Protein AF-A0A833PRS1-F1 (afdb_monomer_lite)

Sequence (127 aa):
MLWRIARACDTLGITRINALAAGGRKAAPKPGGRRLFGYYAWPRLGFDAPIPDQQSDEAALFQYFQSDPVGLADGSLRSLHALYATRFGRDFWRVAGSHRWMTFDVTPHGKSVRTLQNYLIEKGIYE

Radius of gyration: 15.16 Å; chains: 1; bounding box: 37×37×42 Å

pLDDT: mean 90.62, std 6.81, range [67.44, 98.44]

Organism: Burkholderia lata (strain ATCC 17760 / DSM 23089 / LMG 22485 / NCIMB 9086 / R18194 / 383) (NCBI:txid482957)

Secondary structure (DSSP, 8-state):
-HHHHHHHHHHTT--EEEEEEEEETTPPPPTTSPPPBHHHHHHHTT-B-BSS-TTSTTHHHHTT-SSSSTTTTTT---BHHHHHTSHHHHHHHHHH-EEEEEEEE--TT-HHHHHHHHHHHHTTS--

Structure (mmCIF, N/CA/C/O backbone):
data_AF-A0A833PRS1-F1
#
_entry.id   AF-A0A833PRS1-F1
#
loop_
_atom_site.group_PDB
_atom_site.id
_atom_site.type_symbol
_atom_site.label_atom_id
_atom_site.label_alt_id
_atom_site.label_comp_id
_atom_site.label_asym_id
_atom_site.label_entity_id
_atom_site.label_seq_id
_atom_site.pdbx_PDB_ins_code
_atom_site.Cartn_x
_atom_site.Cartn_y
_atom_site.Cartn_z
_atom_site.occupancy
_atom_site.B_iso_or_equiv
_atom_site.auth_seq_id
_atom_site.auth_comp_id
_atom_site.auth_asym_id
_atom_site.auth_atom_id
_atom_site.pdbx_PDB_model_num
ATOM 1 N N . MET A 1 1 ? -6.712 -10.217 12.210 1.00 83.06 1 MET A N 1
ATOM 2 C CA . MET A 1 1 ? -5.792 -9.732 13.270 1.00 83.06 1 MET A CA 1
ATOM 3 C C . MET A 1 1 ? -5.509 -8.233 13.149 1.00 83.06 1 MET A C 1
ATOM 5 O O . MET A 1 1 ? -5.835 -7.527 14.091 1.00 83.06 1 MET A O 1
ATOM 9 N N . LEU A 1 2 ? -5.004 -7.724 12.012 1.00 93.62 2 LEU A N 1
ATOM 10 C CA . LEU A 1 2 ? -4.664 -6.295 11.837 1.00 93.62 2 LEU A CA 1
ATOM 11 C C . LEU A 1 2 ? -5.811 -5.315 12.154 1.00 93.62 2 LEU A C 1
ATOM 13 O O . LEU A 1 2 ? -5.576 -4.324 12.826 1.00 93.62 2 LEU A O 1
ATOM 17 N N . TRP A 1 3 ? -7.055 -5.623 11.770 1.00 94.44 3 TRP A N 1
ATOM 18 C CA . TRP A 1 3 ? -8.224 -4.791 12.105 1.00 94.44 3 TRP A CA 1
ATOM 19 C C . TRP A 1 3 ? -8.389 -4.543 13.610 1.00 94.44 3 TRP A C 1
ATOM 21 O O . TRP A 1 3 ? -8.635 -3.423 14.045 1.00 94.44 3 TRP A O 1
ATOM 31 N N . ARG A 1 4 ? -8.200 -5.590 14.423 1.00 94.81 4 ARG A N 1
ATOM 32 C CA . ARG A 1 4 ? -8.278 -5.485 15.887 1.00 94.81 4 ARG A CA 1
ATOM 33 C C . ARG A 1 4 ? -7.144 -4.622 16.438 1.00 94.81 4 ARG A C 1
ATOM 35 O O . ARG A 1 4 ? -7.380 -3.859 17.364 1.00 94.81 4 ARG A O 1
ATOM 42 N N . ILE A 1 5 ? -5.949 -4.726 15.850 1.00 96.25 5 ILE A N 1
ATOM 43 C CA . ILE A 1 5 ? -4.793 -3.897 16.216 1.00 96.25 5 ILE A CA 1
ATOM 44 C C . ILE A 1 5 ? -5.073 -2.431 15.879 1.00 96.25 5 ILE A C 1
ATOM 46 O O . ILE A 1 5 ? -4.916 -1.592 16.752 1.00 96.25 5 ILE A O 1
ATOM 50 N N . ALA A 1 6 ? -5.559 -2.127 14.672 1.00 95.75 6 ALA A N 1
ATOM 51 C CA . ALA A 1 6 ? -5.892 -0.759 14.271 1.00 95.75 6 ALA A CA 1
ATOM 52 C C . ALA A 1 6 ? -6.932 -0.124 15.212 1.00 95.75 6 ALA A C 1
ATOM 54 O O . ALA A 1 6 ? -6.721 0.982 15.693 1.00 95.75 6 ALA A O 1
ATOM 55 N N . ARG A 1 7 ? -8.000 -0.852 15.567 1.00 95.12 7 ARG A N 1
ATOM 56 C CA . ARG A 1 7 ? -9.002 -0.371 16.537 1.00 95.12 7 ARG A CA 1
ATOM 57 C C . ARG A 1 7 ? -8.434 -0.152 17.941 1.00 95.12 7 ARG A C 1
ATOM 59 O O . ARG A 1 7 ? -8.815 0.803 18.613 1.00 95.12 7 ARG A O 1
ATOM 66 N N . ALA A 1 8 ? -7.545 -1.035 18.397 1.00 97.06 8 ALA A N 1
ATOM 67 C CA . ALA A 1 8 ? -6.877 -0.866 19.683 1.00 97.06 8 ALA A CA 1
ATOM 68 C C . ALA A 1 8 ? -5.949 0.358 19.668 1.00 97.06 8 ALA A C 1
ATOM 70 O O . ALA A 1 8 ? -5.970 1.140 20.609 1.00 97.06 8 ALA A O 1
ATOM 71 N N . CYS A 1 9 ? -5.187 0.556 18.590 1.00 97.62 9 CYS A N 1
ATOM 72 C CA . CYS A 1 9 ? -4.349 1.736 18.404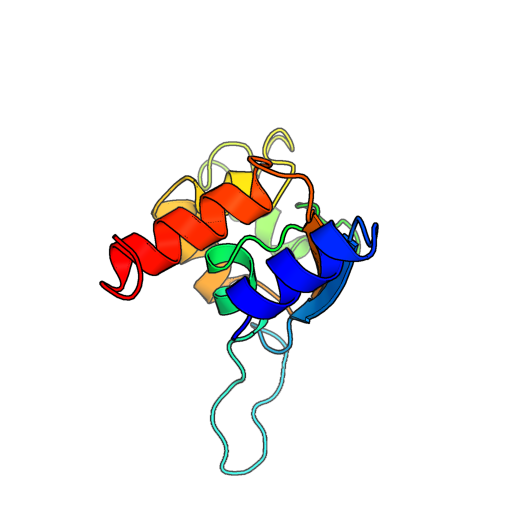 1.00 97.62 9 CYS A CA 1
ATOM 73 C C . CYS A 1 9 ? -5.175 3.029 18.440 1.00 97.62 9 CYS A C 1
ATOM 75 O O . CYS A 1 9 ? -4.808 3.932 19.180 1.00 97.62 9 CYS A O 1
ATOM 77 N N . ASP A 1 10 ? -6.306 3.081 17.732 1.00 96.06 10 ASP A N 1
ATOM 78 C CA . ASP A 1 10 ? -7.231 4.223 17.748 1.00 96.06 10 ASP A CA 1
ATOM 79 C C . ASP A 1 10 ? -7.734 4.528 19.170 1.00 96.06 10 ASP A C 1
ATOM 81 O O . ASP A 1 10 ? -7.591 5.643 19.665 1.00 96.06 10 ASP A O 1
ATOM 85 N N . THR A 1 11 ? -8.189 3.495 19.892 1.00 97.12 11 THR A N 1
ATOM 86 C CA . THR A 1 11 ? -8.642 3.613 21.295 1.00 97.12 11 THR A CA 1
ATOM 87 C C . THR A 1 11 ? -7.539 4.134 22.227 1.00 97.12 11 THR A C 1
ATOM 89 O O . THR A 1 11 ? -7.822 4.818 23.206 1.00 97.12 11 THR A O 1
ATOM 92 N N . LEU A 1 12 ? -6.279 3.804 21.935 1.00 97.69 12 LEU A N 1
ATOM 93 C CA . LEU A 1 12 ? -5.107 4.192 22.724 1.00 97.69 12 LEU A CA 1
ATOM 94 C C . LEU A 1 12 ? -4.442 5.493 22.234 1.00 97.69 12 LEU A C 1
ATOM 96 O O . LEU A 1 12 ? -3.407 5.875 22.775 1.00 97.69 12 LEU A O 1
ATOM 100 N N . GLY A 1 13 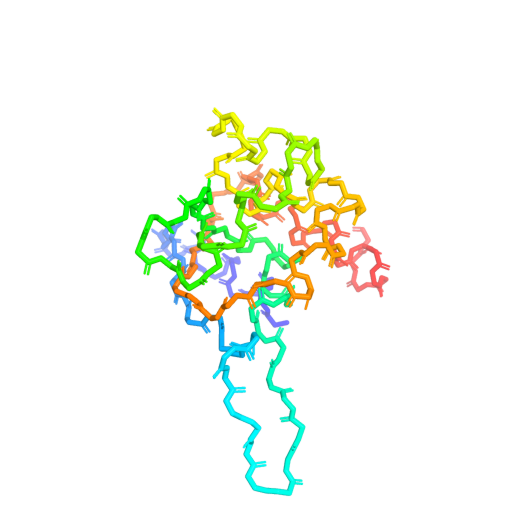? -4.981 6.159 21.206 1.00 97.00 13 GLY A N 1
ATOM 101 C CA . GLY A 1 13 ? -4.382 7.367 20.622 1.00 97.00 13 GLY A CA 1
ATOM 102 C C . GLY A 1 13 ? -3.076 7.126 19.849 1.00 97.00 13 GLY A C 1
ATOM 103 O O . GLY A 1 13 ? -2.316 8.061 19.598 1.00 97.00 13 GLY A O 1
ATOM 104 N N . ILE A 1 14 ? -2.787 5.881 19.459 1.00 97.88 14 ILE A N 1
ATOM 105 C CA . ILE A 1 14 ? -1.632 5.525 18.627 1.00 97.88 14 ILE A CA 1
ATOM 106 C C . ILE A 1 14 ? -2.004 5.758 17.163 1.00 97.88 14 ILE A C 1
ATOM 108 O O . ILE A 1 14 ? -2.777 5.007 16.572 1.00 97.88 14 ILE A O 1
ATOM 112 N N . THR A 1 15 ? -1.411 6.778 16.552 1.00 96.94 15 THR A N 1
ATOM 113 C CA . THR A 1 15 ? -1.796 7.247 15.211 1.00 96.94 15 THR A CA 1
ATOM 114 C C . THR A 1 15 ? -1.161 6.463 14.063 1.00 96.94 15 THR A C 1
ATOM 116 O O . THR A 1 15 ? -1.620 6.553 12.924 1.00 96.94 15 THR A O 1
ATOM 119 N N . ARG A 1 16 ? -0.098 5.689 14.323 1.00 97.75 16 ARG A N 1
ATOM 120 C CA . ARG A 1 16 ? 0.679 5.021 13.272 1.00 97.75 16 ARG A CA 1
ATOM 121 C C . ARG A 1 16 ? 1.268 3.692 13.724 1.00 97.75 16 ARG A C 1
ATOM 123 O O . ARG A 1 16 ? 1.831 3.589 14.809 1.00 97.75 16 ARG A O 1
ATOM 130 N N . ILE A 1 17 ? 1.226 2.707 12.832 1.00 98.00 17 ILE A N 1
ATOM 131 C CA . ILE A 1 17 ? 1.952 1.437 12.958 1.00 98.00 17 ILE A CA 1
ATOM 132 C C . ILE A 1 17 ? 3.081 1.429 11.924 1.00 98.00 17 ILE A C 1
ATOM 134 O O . ILE A 1 17 ? 2.837 1.713 10.754 1.00 98.00 17 ILE A O 1
ATOM 138 N N . ASN A 1 18 ? 4.298 1.072 12.334 1.00 97.38 18 ASN A N 1
ATOM 139 C CA . ASN A 1 18 ? 5.444 0.903 11.436 1.00 97.38 18 ASN A CA 1
ATOM 140 C C . ASN A 1 18 ? 5.798 -0.582 11.330 1.00 97.38 18 ASN A C 1
ATOM 142 O O . ASN A 1 18 ? 5.882 -1.270 12.347 1.00 97.38 18 ASN A O 1
ATOM 146 N N . ALA A 1 19 ? 6.019 -1.080 10.115 1.00 95.56 19 ALA A N 1
ATOM 147 C CA . ALA A 1 19 ? 6.374 -2.479 9.895 1.00 95.56 19 ALA A CA 1
ATOM 148 C C . ALA A 1 19 ? 7.346 -2.644 8.724 1.00 95.56 19 ALA A C 1
ATOM 150 O O . ALA A 1 19 ? 7.235 -1.963 7.704 1.00 95.56 19 ALA A O 1
ATOM 151 N N . LEU A 1 20 ? 8.271 -3.598 8.852 1.00 94.31 20 LEU A N 1
ATOM 152 C CA . LEU A 1 20 ? 9.107 -4.032 7.740 1.00 94.31 20 LEU A CA 1
ATOM 153 C C . LEU A 1 20 ? 8.318 -5.000 6.853 1.00 94.31 20 LEU A C 1
ATOM 155 O O . LEU A 1 20 ? 7.909 -6.087 7.272 1.00 94.31 20 LEU A O 1
ATOM 159 N N . ALA A 1 21 ? 8.152 -4.629 5.591 1.00 94.12 21 ALA A N 1
ATOM 160 C CA . ALA A 1 21 ? 7.507 -5.446 4.583 1.00 94.12 21 ALA A CA 1
ATOM 161 C C . ALA A 1 21 ? 8.511 -6.392 3.919 1.00 94.12 21 ALA A C 1
ATOM 163 O O . ALA A 1 21 ? 8.983 -6.139 2.820 1.00 94.12 21 ALA A O 1
ATOM 164 N N . ALA A 1 22 ? 8.870 -7.484 4.595 1.00 92.44 22 ALA A N 1
ATOM 165 C CA . ALA A 1 22 ? 9.929 -8.385 4.138 1.00 92.44 22 ALA A CA 1
ATOM 166 C C . ALA A 1 22 ? 9.626 -9.082 2.792 1.00 92.44 22 ALA A C 1
ATOM 168 O O . ALA A 1 22 ? 8.481 -9.437 2.496 1.00 92.44 22 ALA A O 1
ATOM 169 N N . GLY A 1 23 ? 10.676 -9.351 2.008 1.00 92.00 23 GLY A N 1
ATOM 170 C CA . GLY A 1 23 ? 10.600 -10.063 0.731 1.00 92.00 23 GLY A CA 1
ATOM 171 C C . GLY A 1 23 ? 11.049 -9.237 -0.472 1.00 92.00 23 GLY A C 1
ATOM 172 O O . GLY A 1 23 ? 11.884 -8.343 -0.354 1.00 92.00 23 GLY A O 1
ATOM 173 N N . GLY A 1 24 ? 10.502 -9.573 -1.637 1.00 89.62 24 GLY A N 1
ATOM 174 C CA . GLY A 1 24 ? 10.746 -8.847 -2.880 1.00 89.62 24 GLY A CA 1
ATOM 175 C C . GLY A 1 24 ? 11.882 -9.412 -3.723 1.00 89.62 24 GLY A C 1
ATOM 176 O O . GLY A 1 24 ? 12.479 -10.447 -3.412 1.00 89.62 24 GLY A O 1
ATOM 177 N N . ARG A 1 25 ? 12.163 -8.714 -4.823 1.00 85.81 25 ARG A N 1
ATOM 178 C CA . ARG A 1 25 ? 13.045 -9.171 -5.908 1.00 85.81 25 ARG A CA 1
ATOM 179 C C . ARG A 1 25 ? 14.443 -9.596 -5.440 1.00 85.81 25 ARG A C 1
ATOM 181 O O . ARG A 1 25 ? 14.921 -10.656 -5.842 1.00 85.81 25 ARG A O 1
ATOM 188 N N . LYS A 1 26 ? 15.083 -8.801 -4.573 1.00 82.50 26 LYS A N 1
ATOM 189 C CA . LYS A 1 26 ? 16.451 -9.053 -4.077 1.00 82.50 26 LYS A CA 1
ATOM 190 C C . LYS A 1 26 ? 16.523 -9.855 -2.771 1.00 82.50 26 LYS A C 1
ATOM 192 O O . LYS A 1 26 ? 17.614 -10.222 -2.351 1.00 82.50 26 LYS A O 1
ATOM 197 N N . ALA A 1 27 ? 15.394 -10.172 -2.132 1.00 84.62 27 ALA A N 1
ATOM 198 C CA . ALA A 1 27 ? 15.412 -10.989 -0.921 1.00 84.62 27 ALA A CA 1
ATOM 199 C C . ALA A 1 27 ? 15.626 -12.465 -1.279 1.00 84.62 27 ALA A C 1
ATOM 201 O O . ALA A 1 27 ? 14.787 -13.077 -1.952 1.00 84.62 27 ALA A O 1
ATOM 202 N N . ALA A 1 28 ? 16.739 -13.042 -0.822 1.00 82.88 28 ALA A N 1
ATOM 203 C CA . ALA A 1 28 ? 17.002 -14.464 -0.987 1.00 82.88 28 ALA A CA 1
ATOM 204 C C . ALA A 1 28 ? 15.905 -15.295 -0.289 1.00 82.88 28 ALA A C 1
ATOM 206 O O . ALA A 1 28 ? 15.483 -14.952 0.822 1.00 82.88 28 ALA A O 1
ATOM 207 N N . PRO A 1 29 ? 15.410 -16.378 -0.914 1.00 81.88 29 PRO A N 1
ATOM 208 C CA . PRO A 1 29 ? 14.571 -17.329 -0.201 1.00 81.88 29 PRO A CA 1
ATOM 209 C C . PRO A 1 29 ? 15.372 -17.957 0.946 1.00 81.88 29 PRO A C 1
ATOM 211 O O . PRO A 1 29 ? 16.585 -18.140 0.842 1.00 81.88 29 PRO A O 1
ATOM 214 N N . LYS A 1 30 ? 14.693 -18.323 2.038 1.00 79.06 30 LYS A N 1
ATOM 215 C CA . LYS A 1 30 ? 15.321 -19.178 3.054 1.00 79.06 30 LYS A CA 1
ATOM 216 C C . LYS A 1 30 ? 15.712 -20.517 2.408 1.00 79.06 30 LYS A C 1
ATOM 218 O O . LYS A 1 30 ? 14.954 -20.987 1.557 1.00 79.06 30 LYS A O 1
ATOM 223 N N . PRO A 1 31 ? 16.828 -21.155 2.804 1.00 83.12 31 PRO A N 1
ATOM 224 C CA . PRO A 1 31 ? 17.159 -22.502 2.342 1.00 83.12 31 PRO A CA 1
ATOM 225 C C . PRO A 1 31 ? 15.976 -23.458 2.556 1.00 83.12 31 PRO A C 1
ATOM 227 O O . PRO A 1 31 ? 15.430 -23.527 3.655 1.00 83.12 31 PRO A O 1
ATOM 230 N N . GLY A 1 32 ? 15.521 -24.119 1.487 1.00 84.50 32 GLY A N 1
ATOM 231 C CA . GLY A 1 32 ? 14.338 -24.995 1.507 1.00 84.50 32 GLY A CA 1
ATOM 232 C C . GLY A 1 32 ? 12.984 -24.288 1.701 1.00 84.50 32 GLY A C 1
ATOM 233 O O . GLY A 1 32 ? 11.955 -24.950 1.802 1.00 84.50 32 GLY A O 1
ATOM 234 N N . GLY A 1 33 ? 12.956 -22.956 1.758 1.00 83.44 33 GLY A N 1
ATOM 235 C CA . GLY A 1 33 ? 11.769 -22.154 2.036 1.00 83.44 33 GLY A CA 1
ATOM 236 C C . GLY A 1 33 ? 11.236 -21.386 0.826 1.00 83.44 33 GLY A C 1
ATOM 237 O O . GLY A 1 33 ? 11.921 -21.155 -0.170 1.00 83.44 33 GLY A O 1
ATOM 238 N N . ARG A 1 34 ? 9.984 -20.928 0.934 1.00 84.31 34 ARG A N 1
ATOM 239 C CA . ARG A 1 34 ? 9.376 -20.013 -0.045 1.00 84.31 34 ARG A CA 1
ATOM 240 C C . ARG A 1 34 ? 9.898 -18.587 0.149 1.00 84.31 34 ARG A C 1
ATOM 242 O O . ARG A 1 34 ? 10.289 -18.197 1.251 1.00 84.31 34 ARG A O 1
ATOM 249 N N . ARG A 1 35 ? 9.857 -17.782 -0.918 1.00 86.56 35 ARG A N 1
ATOM 250 C CA . ARG A 1 35 ? 10.096 -16.332 -0.826 1.00 86.56 35 ARG A CA 1
ATOM 251 C C . ARG A 1 35 ? 9.038 -15.678 0.065 1.00 86.56 35 ARG A C 1
ATOM 253 O O . ARG A 1 35 ? 7.871 -16.064 0.034 1.00 86.56 35 ARG A O 1
ATOM 260 N N . LEU A 1 36 ? 9.454 -14.683 0.846 1.00 90.81 36 LEU A N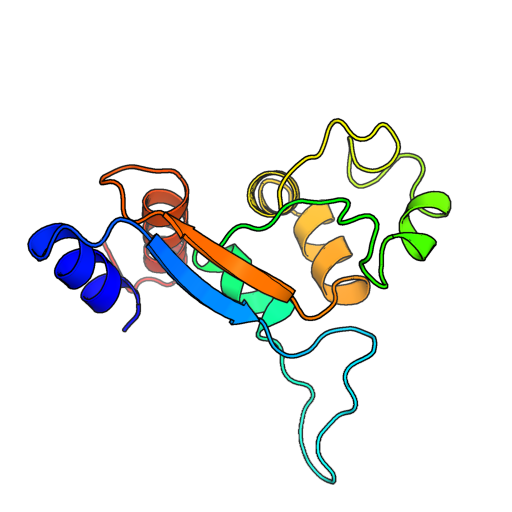 1
ATOM 261 C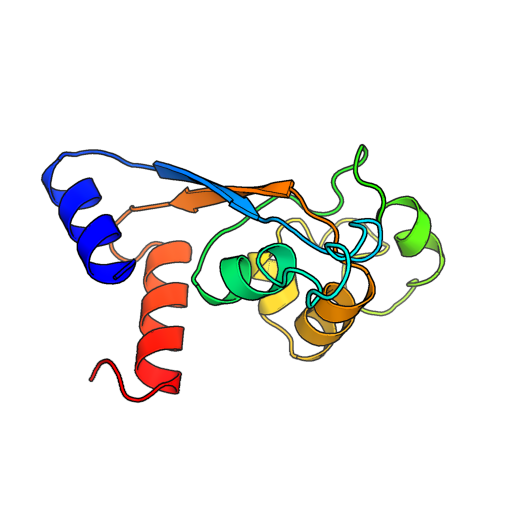 CA . LEU A 1 36 ? 8.537 -13.863 1.636 1.00 90.81 36 LEU A CA 1
ATOM 262 C C . LEU A 1 36 ? 7.795 -12.882 0.720 1.00 90.81 36 LEU A C 1
ATOM 264 O O . LEU A 1 36 ? 8.387 -12.301 -0.189 1.00 90.81 36 LEU A O 1
ATOM 268 N N . PHE A 1 37 ? 6.505 -12.684 0.988 1.00 93.00 37 PHE A N 1
ATOM 269 C CA . PHE A 1 37 ? 5.614 -11.827 0.195 1.00 93.00 37 PHE A CA 1
ATOM 270 C C . PHE A 1 37 ? 5.107 -10.603 0.972 1.00 93.00 37 PHE A C 1
ATOM 272 O O . PHE A 1 37 ? 4.147 -9.966 0.547 1.00 93.00 37 PHE A O 1
ATOM 279 N N . GLY A 1 38 ? 5.740 -10.247 2.094 1.00 94.75 38 GLY A N 1
ATOM 280 C CA . GLY A 1 38 ? 5.331 -9.114 2.934 1.00 94.75 38 GLY A CA 1
ATOM 281 C C . GLY A 1 38 ? 5.304 -7.790 2.169 1.00 94.75 38 GLY A C 1
ATOM 282 O O . GLY A 1 38 ? 4.315 -7.069 2.250 1.00 94.75 38 GLY A O 1
ATOM 283 N N . TYR A 1 39 ? 6.327 -7.530 1.348 1.00 94.25 39 TYR A N 1
ATOM 284 C CA . TYR A 1 39 ? 6.399 -6.357 0.460 1.00 94.25 39 TYR A CA 1
ATOM 285 C C . TYR A 1 39 ? 5.167 -6.179 -0.443 1.00 94.25 39 TYR A C 1
ATOM 287 O O . TYR A 1 39 ? 4.786 -5.052 -0.742 1.00 94.25 39 TYR A O 1
ATOM 295 N N . TYR A 1 40 ? 4.544 -7.279 -0.876 1.00 95.62 40 TYR A N 1
ATOM 296 C CA . TYR A 1 40 ? 3.371 -7.277 -1.750 1.00 95.62 40 TYR A CA 1
ATOM 297 C C . TYR A 1 40 ? 2.054 -7.347 -0.963 1.00 95.62 40 TYR A C 1
ATOM 299 O O . TYR A 1 40 ? 1.042 -6.771 -1.358 1.00 95.62 40 TYR A O 1
ATOM 307 N N . ALA A 1 41 ? 2.050 -8.055 0.167 1.00 95.44 41 ALA A N 1
ATOM 308 C CA . ALA A 1 41 ? 0.858 -8.246 0.981 1.00 95.44 41 ALA A CA 1
ATOM 309 C C . ALA A 1 41 ? 0.491 -6.992 1.786 1.00 95.44 41 ALA A C 1
ATOM 311 O O . ALA A 1 41 ? -0.686 -6.640 1.844 1.00 95.44 41 ALA A O 1
ATOM 312 N N . TRP A 1 42 ? 1.466 -6.303 2.390 1.00 96.94 42 TRP A N 1
ATOM 313 C CA . TRP A 1 42 ? 1.173 -5.176 3.280 1.00 96.94 42 TRP A CA 1
ATOM 314 C C . TRP A 1 42 ? 0.464 -3.999 2.604 1.00 96.94 42 TRP A C 1
ATOM 316 O O . TRP A 1 42 ? -0.505 -3.514 3.194 1.00 96.94 42 TRP A O 1
ATOM 326 N N . PRO A 1 43 ? 0.816 -3.578 1.373 1.00 96.88 43 PRO A N 1
ATOM 327 C CA . PRO A 1 43 ? 0.078 -2.505 0.713 1.00 96.88 43 PRO A CA 1
ATOM 328 C C . PRO A 1 43 ? -1.396 -2.840 0.458 1.00 96.88 43 PRO A C 1
ATOM 330 O O . PRO A 1 43 ? -2.262 -1.981 0.606 1.00 96.88 43 PRO A O 1
ATOM 333 N N . ARG A 1 44 ? -1.719 -4.113 0.175 1.00 95.75 44 ARG A N 1
ATOM 334 C CA . ARG A 1 44 ? -3.121 -4.566 0.054 1.00 95.75 44 ARG A CA 1
ATOM 335 C C . ARG A 1 44 ? -3.903 -4.436 1.355 1.00 95.75 44 ARG A C 1
ATOM 337 O O . ARG A 1 44 ? -5.120 -4.326 1.322 1.00 95.75 44 ARG A O 1
ATOM 344 N N . LEU A 1 45 ? -3.205 -4.492 2.484 1.00 96.50 45 LEU A N 1
ATOM 345 C CA . LEU A 1 45 ? -3.776 -4.374 3.820 1.00 96.50 45 LEU A CA 1
ATOM 346 C C . LEU A 1 45 ? -3.812 -2.925 4.313 1.00 96.50 45 LEU A C 1
ATOM 348 O O . LEU A 1 45 ? -4.173 -2.702 5.461 1.00 96.50 45 LEU A O 1
ATOM 352 N N . GLY A 1 46 ? -3.451 -1.954 3.471 1.00 97.38 46 GLY A N 1
ATOM 353 C CA . GLY A 1 46 ? -3.524 -0.533 3.786 1.00 97.38 46 GLY A CA 1
ATOM 354 C C . GLY A 1 46 ? -2.227 0.084 4.287 1.00 97.38 46 GLY A C 1
ATOM 355 O O . GLY A 1 46 ? -2.230 1.270 4.591 1.00 97.38 46 GLY A O 1
ATOM 356 N N . PHE A 1 47 ? -1.112 -0.645 4.329 1.00 98.19 47 PHE A N 1
ATOM 357 C CA . PHE A 1 47 ? 0.183 -0.003 4.561 1.00 98.19 47 PHE A CA 1
ATOM 358 C C . PHE A 1 47 ? 0.589 0.848 3.350 1.00 98.19 47 PHE A C 1
ATOM 360 O O . PHE A 1 47 ? 0.311 0.489 2.208 1.00 98.19 47 PHE A O 1
ATOM 367 N N . ASP A 1 48 ? 1.265 1.962 3.597 1.00 97.75 48 ASP A N 1
ATOM 368 C CA . ASP A 1 48 ? 1.792 2.846 2.566 1.00 97.75 48 ASP A CA 1
ATOM 369 C C . ASP A 1 48 ? 3.290 3.088 2.757 1.00 97.75 48 ASP A C 1
ATOM 371 O O . ASP A 1 48 ? 3.838 2.990 3.862 1.00 97.75 48 ASP A O 1
ATOM 375 N N . ALA A 1 49 ? 3.944 3.421 1.654 1.00 95.50 49 ALA A N 1
ATOM 376 C CA . ALA A 1 49 ? 5.302 3.931 1.624 1.00 95.50 49 ALA A CA 1
ATOM 377 C C . ALA A 1 49 ? 5.484 4.818 0.383 1.00 95.50 49 ALA A C 1
ATOM 379 O O . ALA A 1 49 ? 4.794 4.603 -0.620 1.00 95.50 49 ALA A O 1
ATOM 380 N N . PRO A 1 50 ? 6.420 5.781 0.416 1.00 92.56 50 PRO A N 1
ATOM 381 C CA . PRO A 1 50 ? 6.762 6.579 -0.756 1.00 92.56 50 PRO A CA 1
ATOM 382 C C . PRO A 1 50 ? 7.227 5.712 -1.930 1.00 92.56 50 PRO A C 1
ATOM 384 O O . PRO A 1 50 ? 7.902 4.705 -1.731 1.00 92.56 50 PRO A O 1
ATOM 387 N N . ILE A 1 51 ? 6.900 6.114 -3.152 1.00 88.31 51 ILE A N 1
ATOM 388 C CA . ILE A 1 51 ? 7.456 5.578 -4.405 1.00 88.31 51 ILE A CA 1
ATOM 389 C C . ILE A 1 51 ? 7.593 6.763 -5.377 1.00 88.31 51 ILE A C 1
ATOM 391 O O . ILE A 1 51 ? 6.718 7.612 -5.342 1.00 88.31 51 ILE A O 1
ATOM 395 N N . PRO A 1 52 ? 8.652 6.880 -6.191 1.00 79.00 52 PRO A N 1
ATOM 396 C CA . PRO A 1 52 ? 9.920 6.187 -6.022 1.00 79.00 52 PRO A CA 1
ATOM 397 C C . PRO A 1 52 ? 10.524 6.482 -4.641 1.00 79.00 52 PRO A C 1
ATOM 399 O O . PRO A 1 52 ? 10.492 7.610 -4.161 1.00 79.00 52 PRO A O 1
ATOM 402 N N . ASP A 1 53 ? 11.091 5.466 -3.998 1.00 78.38 53 ASP A N 1
ATOM 403 C CA . ASP A 1 53 ? 12.085 5.706 -2.954 1.00 78.38 53 ASP A CA 1
ATOM 404 C C . ASP A 1 53 ? 13.435 5.728 -3.674 1.00 78.38 53 ASP A C 1
ATOM 406 O O . ASP A 1 53 ? 13.847 4.719 -4.246 1.00 78.38 53 ASP A O 1
ATOM 410 N N . GLN A 1 54 ? 14.080 6.893 -3.738 1.00 67.56 54 GLN A N 1
ATOM 411 C CA . GLN A 1 54 ? 15.304 7.088 -4.526 1.00 67.56 54 GLN A CA 1
ATOM 412 C C . GLN A 1 54 ? 16.453 6.178 -4.076 1.00 67.56 54 GLN A C 1
ATOM 414 O O . GLN A 1 54 ? 17.355 5.898 -4.859 1.00 67.56 54 GLN A O 1
ATOM 419 N N . GLN A 1 55 ? 16.412 5.704 -2.831 1.00 70.56 55 GLN A N 1
ATOM 420 C CA . GLN A 1 55 ? 17.419 4.812 -2.256 1.00 70.56 55 GLN A CA 1
ATOM 421 C C . GLN A 1 55 ? 17.047 3.334 -2.431 1.00 70.56 55 GLN A C 1
ATOM 423 O O . GLN A 1 55 ? 17.829 2.451 -2.083 1.00 70.56 55 GLN A O 1
ATOM 428 N N . SER A 1 56 ? 15.859 3.052 -2.971 1.00 75.75 56 SER A N 1
ATOM 429 C CA . SER A 1 56 ? 15.350 1.694 -3.119 1.00 75.75 56 SER A CA 1
ATOM 430 C C . SER A 1 56 ? 15.832 1.002 -4.390 1.00 75.75 56 SER A C 1
ATOM 432 O O . SER A 1 56 ? 16.012 1.602 -5.450 1.00 75.75 56 SER A O 1
ATOM 434 N N . ASP A 1 57 ? 16.010 -0.311 -4.288 1.00 75.88 57 ASP A N 1
ATOM 435 C CA . ASP A 1 57 ? 16.581 -1.167 -5.331 1.00 75.88 57 ASP A CA 1
ATOM 436 C C . ASP A 1 57 ? 15.799 -1.200 -6.653 1.00 75.88 57 ASP A C 1
ATOM 438 O O . ASP A 1 57 ? 16.333 -1.588 -7.698 1.00 75.88 57 ASP A O 1
ATOM 442 N N . GLU A 1 58 ? 14.509 -0.897 -6.611 1.00 82.50 58 GLU A N 1
ATOM 443 C CA . GLU A 1 58 ? 13.619 -0.820 -7.762 1.00 82.50 58 GLU A CA 1
ATOM 444 C C . GLU A 1 58 ? 13.699 0.518 -8.491 1.00 82.50 58 GLU A C 1
ATOM 446 O O . GLU A 1 58 ? 13.238 0.583 -9.626 1.00 82.50 58 GLU A O 1
ATOM 451 N N . ALA A 1 59 ? 14.322 1.551 -7.912 1.00 80.00 59 ALA A N 1
ATOM 452 C CA . ALA A 1 59 ? 14.482 2.840 -8.582 1.00 80.00 59 ALA A CA 1
ATOM 453 C C . ALA A 1 59 ? 15.206 2.694 -9.929 1.00 80.00 59 ALA A C 1
ATOM 455 O O . ALA A 1 59 ? 14.800 3.280 -10.930 1.00 80.00 59 ALA A O 1
ATOM 456 N N . ALA A 1 60 ? 16.202 1.804 -9.984 1.00 81.94 60 ALA A N 1
ATOM 457 C CA . ALA A 1 60 ? 16.915 1.451 -11.211 1.00 81.94 60 ALA A CA 1
ATOM 458 C C . ALA A 1 60 ? 16.033 0.768 -12.273 1.00 81.94 60 ALA A C 1
ATOM 460 O O . ALA A 1 60 ? 16.426 0.692 -13.436 1.00 81.94 60 ALA A O 1
ATOM 461 N N . LEU A 1 61 ? 14.866 0.238 -11.892 1.00 82.81 61 LEU A N 1
ATOM 462 C CA . LEU A 1 61 ? 13.924 -0.356 -12.832 1.00 82.81 61 LEU A CA 1
ATOM 463 C C . LEU A 1 61 ? 13.035 0.697 -13.489 1.00 82.81 61 LEU A C 1
ATOM 465 O O . LEU A 1 61 ? 12.622 0.483 -14.621 1.00 82.81 61 LEU A O 1
ATOM 469 N N . PHE A 1 62 ? 12.759 1.824 -12.826 1.00 80.88 62 PHE A N 1
ATOM 470 C CA . PHE A 1 62 ? 11.774 2.806 -13.296 1.00 80.88 62 PHE A CA 1
ATOM 471 C C . PHE A 1 62 ? 12.118 3.400 -14.668 1.00 80.88 62 PHE A C 1
ATOM 473 O O . PHE A 1 62 ? 11.213 3.668 -15.450 1.00 80.88 62 PHE A O 1
ATOM 480 N N . GLN A 1 63 ? 13.404 3.481 -15.026 1.00 81.94 63 GLN A N 1
ATOM 481 C CA . GLN A 1 63 ? 13.843 3.891 -16.369 1.00 81.94 63 GLN A CA 1
ATOM 482 C C . GLN A 1 63 ? 13.324 2.988 -17.506 1.00 81.94 63 GLN A C 1
ATOM 484 O O . GLN A 1 63 ? 13.225 3.433 -18.647 1.00 81.94 63 GLN A O 1
ATOM 489 N N . TYR A 1 64 ? 12.986 1.727 -17.211 1.00 85.19 64 TYR A N 1
ATOM 490 C CA . TYR A 1 64 ? 12.439 0.775 -18.184 1.00 85.19 64 TYR A CA 1
ATOM 491 C C . TYR A 1 64 ? 10.907 0.831 -18.280 1.00 85.19 64 TYR A C 1
ATOM 493 O O . TYR A 1 64 ? 10.324 0.174 -19.138 1.00 85.19 64 TYR A O 1
ATOM 501 N N . PHE A 1 65 ? 10.252 1.608 -17.415 1.00 83.94 65 PHE A N 1
ATOM 502 C CA . PHE A 1 65 ? 8.799 1.714 -17.301 1.00 83.94 65 PHE A CA 1
ATOM 503 C C . PHE A 1 65 ? 8.357 3.142 -17.628 1.00 83.94 65 PHE A C 1
ATOM 505 O O . PHE A 1 65 ? 7.959 3.901 -16.751 1.00 83.94 65 PHE A O 1
ATOM 512 N N . GLN A 1 66 ? 8.472 3.515 -18.906 1.00 80.69 66 GLN A N 1
ATOM 513 C CA . GLN A 1 66 ? 8.262 4.895 -19.365 1.00 80.69 66 GLN A CA 1
ATOM 514 C C . GLN A 1 66 ? 6.791 5.338 -19.356 1.00 80.69 66 GLN A C 1
ATOM 516 O O . GLN A 1 66 ? 6.517 6.519 -19.170 1.00 80.69 66 GLN A O 1
ATOM 521 N N . SER A 1 67 ? 5.851 4.411 -19.551 1.00 81.88 67 SER A N 1
ATOM 522 C CA . SER A 1 67 ? 4.409 4.705 -19.609 1.00 81.88 67 SER A CA 1
ATOM 523 C C . SER A 1 67 ? 3.602 4.048 -18.492 1.00 81.88 67 SER A C 1
ATOM 525 O O . SER A 1 67 ? 2.584 4.591 -18.068 1.00 81.88 67 SER A O 1
ATOM 527 N N . ASP A 1 68 ? 4.050 2.887 -18.008 1.00 82.25 68 ASP A N 1
ATOM 528 C CA . ASP A 1 68 ? 3.259 2.013 -17.148 1.00 82.25 68 ASP A CA 1
ATOM 529 C C . ASP A 1 68 ? 4.087 1.478 -15.979 1.00 82.25 68 ASP A C 1
ATOM 531 O O . ASP A 1 68 ? 5.119 0.859 -16.222 1.00 82.25 68 ASP A O 1
ATOM 535 N N . PRO A 1 69 ? 3.630 1.602 -14.720 1.00 86.81 69 PRO A N 1
ATOM 536 C CA . PRO A 1 69 ? 2.398 2.261 -14.277 1.00 86.81 69 PRO A CA 1
ATOM 537 C C . PRO A 1 69 ? 2.398 3.782 -14.495 1.00 86.81 69 PRO A C 1
ATOM 539 O O . PRO A 1 69 ? 3.413 4.443 -14.278 1.00 86.81 69 PRO A O 1
ATOM 542 N N . VAL A 1 70 ? 1.234 4.331 -14.861 1.00 86.00 70 VAL A N 1
ATOM 543 C CA . VAL A 1 70 ? 1.034 5.778 -15.058 1.00 86.00 70 VAL A CA 1
ATOM 544 C C . VAL A 1 70 ? 1.537 6.563 -13.848 1.00 86.00 70 VAL A C 1
ATOM 546 O O . VAL A 1 70 ? 1.228 6.237 -12.700 1.00 86.00 70 VAL A O 1
ATOM 549 N N . GLY A 1 71 ? 2.312 7.606 -14.127 1.00 85.88 71 GLY A N 1
ATOM 550 C CA . GLY A 1 71 ? 2.883 8.497 -13.127 1.00 85.88 71 GLY A CA 1
ATOM 551 C C . GLY A 1 71 ? 4.178 8.003 -12.477 1.00 85.88 71 GLY A C 1
ATOM 552 O O . GLY A 1 71 ? 4.795 8.736 -11.706 1.00 85.88 71 GLY A O 1
ATOM 553 N N . LEU A 1 72 ? 4.616 6.768 -12.756 1.00 85.06 72 LEU A N 1
ATOM 554 C CA . LEU A 1 72 ? 5.881 6.256 -12.227 1.00 85.06 72 LEU A CA 1
ATOM 555 C C . LEU A 1 72 ? 7.083 6.969 -12.864 1.00 85.06 72 LEU A C 1
ATOM 557 O O . LEU A 1 72 ? 7.987 7.391 -12.147 1.00 85.06 72 LEU A O 1
ATOM 561 N N . ALA A 1 73 ? 7.079 7.120 -14.192 1.00 82.44 73 ALA A N 1
ATOM 562 C CA . ALA A 1 73 ? 8.183 7.724 -14.940 1.00 82.44 73 ALA A CA 1
ATOM 563 C C . ALA A 1 73 ? 8.329 9.237 -14.702 1.00 82.44 73 ALA A C 1
ATOM 565 O O . ALA A 1 73 ? 9.446 9.745 -14.659 1.00 82.44 73 ALA A O 1
ATOM 566 N N . ASP A 1 74 ? 7.213 9.952 -14.531 1.00 83.88 74 ASP A N 1
ATOM 567 C CA . ASP A 1 74 ? 7.195 11.406 -14.310 1.00 83.88 74 ASP A CA 1
ATOM 568 C C . ASP A 1 74 ? 7.234 11.806 -12.819 1.00 83.88 74 ASP A C 1
ATOM 570 O O . ASP A 1 74 ? 7.313 12.990 -12.488 1.00 83.88 74 ASP A O 1
ATOM 574 N N . GLY A 1 75 ? 7.192 10.830 -11.904 1.00 84.44 75 GLY A N 1
ATOM 575 C CA . GLY A 1 75 ? 7.236 11.051 -10.456 1.00 84.44 75 GLY A CA 1
ATOM 576 C C . GLY A 1 75 ? 5.943 11.607 -9.838 1.00 84.44 75 GLY A C 1
ATOM 577 O O . GLY A 1 75 ? 5.943 12.029 -8.674 1.00 84.44 75 GLY A O 1
ATOM 578 N N . SER A 1 76 ? 4.832 11.628 -10.577 1.00 88.44 76 SER A N 1
ATOM 579 C CA . SER A 1 76 ? 3.510 11.984 -10.042 1.00 88.44 76 SER A CA 1
ATOM 580 C C . SER A 1 76 ? 2.901 10.868 -9.185 1.00 88.44 76 SER A C 1
ATOM 582 O O . SER A 1 76 ? 2.135 11.142 -8.256 1.00 88.44 76 SER A O 1
ATOM 584 N N . LEU A 1 77 ? 3.292 9.613 -9.418 1.00 90.56 77 LEU A N 1
ATOM 585 C CA . LEU A 1 77 ? 2.965 8.474 -8.569 1.00 90.56 77 LEU A CA 1
ATOM 586 C C . LEU A 1 77 ? 3.885 8.494 -7.347 1.00 90.56 77 LEU A C 1
ATOM 588 O O . LEU A 1 77 ? 5.064 8.189 -7.461 1.00 90.56 77 LEU A O 1
ATOM 592 N N . ARG A 1 78 ? 3.331 8.891 -6.190 1.00 91.38 78 ARG A N 1
ATOM 593 C CA . ARG A 1 78 ? 4.105 9.209 -4.972 1.00 91.38 78 ARG A CA 1
ATOM 594 C C . ARG A 1 78 ? 3.977 8.219 -3.817 1.00 91.38 78 ARG A C 1
ATOM 596 O O . ARG A 1 78 ? 4.667 8.367 -2.810 1.00 91.38 78 ARG A O 1
ATOM 603 N N . SER A 1 79 ? 3.076 7.240 -3.906 1.00 94.88 79 SER A N 1
ATOM 604 C CA . SER A 1 79 ? 2.856 6.288 -2.811 1.00 94.88 79 SER A CA 1
ATOM 605 C C . SER A 1 79 ? 2.380 4.914 -3.279 1.00 94.88 79 SER A C 1
ATOM 607 O O . SER A 1 79 ? 1.789 4.773 -4.355 1.00 94.88 79 SER A O 1
ATOM 609 N N . LEU A 1 80 ? 2.649 3.881 -2.480 1.00 95.38 80 LEU A N 1
ATOM 610 C CA . LEU A 1 80 ? 2.205 2.520 -2.767 1.00 95.38 80 LEU A CA 1
ATOM 611 C C . LEU A 1 80 ? 0.689 2.404 -2.779 1.00 95.38 80 LEU A C 1
ATOM 613 O O . LEU A 1 80 ? 0.158 1.630 -3.569 1.00 95.38 80 LEU A O 1
ATOM 617 N N . HIS A 1 81 ? -0.031 3.202 -1.994 1.00 95.56 81 HIS A N 1
ATOM 618 C CA . HIS A 1 81 ? -1.480 3.293 -2.157 1.00 95.56 81 HIS A CA 1
ATOM 619 C C . HIS A 1 81 ? -1.877 3.765 -3.560 1.00 95.56 81 HIS A C 1
ATOM 621 O O . HIS A 1 81 ? -2.824 3.225 -4.127 1.00 95.56 81 HIS A O 1
ATOM 627 N N . ALA A 1 82 ? -1.197 4.776 -4.114 1.00 94.50 82 ALA A N 1
ATOM 628 C CA . ALA A 1 82 ? -1.478 5.255 -5.470 1.00 94.50 82 ALA A CA 1
ATOM 629 C C . ALA A 1 82 ? -1.151 4.177 -6.514 1.00 94.50 82 ALA A C 1
ATOM 631 O O . ALA A 1 82 ? -1.957 3.910 -7.402 1.00 94.50 82 ALA A O 1
ATOM 632 N N . LEU A 1 83 ? -0.028 3.477 -6.339 1.00 94.12 83 LEU A N 1
ATOM 633 C CA . LEU A 1 83 ? 0.342 2.338 -7.173 1.00 94.12 83 LEU A CA 1
ATOM 634 C C . LEU A 1 83 ? -0.710 1.219 -7.131 1.00 94.12 83 LEU A C 1
ATOM 636 O O . LEU A 1 83 ? -1.112 0.693 -8.165 1.00 94.12 83 LEU A O 1
ATOM 640 N N . TYR A 1 84 ? -1.198 0.868 -5.942 1.00 95.00 84 TYR A N 1
ATOM 641 C CA . TYR A 1 84 ? -2.130 -0.246 -5.746 1.00 95.00 84 TYR A CA 1
ATOM 642 C C . TYR A 1 84 ? -3.569 0.056 -6.170 1.00 95.00 84 TYR A C 1
ATOM 644 O O . TYR A 1 84 ? -4.366 -0.884 -6.294 1.00 95.00 84 TYR A O 1
ATOM 652 N N . ALA A 1 85 ? -3.893 1.327 -6.433 1.00 92.00 85 ALA A N 1
ATOM 653 C CA . ALA A 1 85 ? -5.198 1.742 -6.940 1.00 92.00 85 ALA A CA 1
ATOM 654 C C . ALA A 1 85 ? -5.523 1.102 -8.301 1.00 92.00 85 ALA A C 1
ATOM 656 O O . ALA A 1 85 ? -6.690 0.863 -8.607 1.00 92.00 85 ALA A O 1
ATOM 657 N N . THR A 1 86 ? -4.507 0.748 -9.094 1.00 90.31 86 THR A N 1
ATOM 658 C CA . THR A 1 86 ? -4.683 0.097 -10.399 1.00 90.31 86 THR A CA 1
ATOM 659 C C . THR A 1 86 ? -4.276 -1.376 -10.358 1.00 90.31 86 THR A C 1
ATOM 661 O O . THR A 1 86 ? -3.431 -1.795 -9.565 1.00 90.31 86 THR A O 1
ATOM 664 N N . ARG A 1 87 ? -4.864 -2.200 -11.238 1.00 90.38 87 ARG A N 1
ATOM 665 C CA . ARG A 1 87 ? -4.432 -3.599 -11.411 1.00 90.38 87 ARG A CA 1
ATOM 666 C C . ARG A 1 87 ? -2.970 -3.675 -11.857 1.00 90.38 87 ARG A C 1
ATOM 668 O O . ARG A 1 87 ? -2.200 -4.416 -11.255 1.00 90.38 87 ARG A O 1
ATOM 675 N N . PHE A 1 88 ? -2.594 -2.863 -12.842 1.00 89.44 88 PHE A N 1
ATOM 676 C CA . PHE A 1 88 ? -1.239 -2.836 -13.391 1.00 89.44 88 PHE A CA 1
ATOM 677 C C . PHE A 1 88 ? -0.188 -2.430 -12.360 1.00 89.44 88 PHE A C 1
ATOM 679 O O . PHE A 1 88 ? 0.865 -3.053 -12.303 1.00 89.44 88 PHE A O 1
ATOM 686 N N . GLY A 1 89 ? -0.476 -1.465 -11.482 1.00 92.25 89 GLY A N 1
ATOM 687 C CA . GLY A 1 89 ? 0.457 -1.102 -10.417 1.00 92.25 89 GLY A CA 1
ATOM 688 C C . GLY A 1 89 ? 0.663 -2.224 -9.394 1.00 92.25 89 GLY A C 1
ATOM 689 O O . GLY A 1 89 ? 1.789 -2.446 -8.946 1.00 92.25 89 GLY A O 1
ATOM 690 N N . ARG A 1 90 ? -0.376 -3.017 -9.088 1.00 93.31 90 ARG A N 1
ATOM 691 C CA . ARG A 1 90 ? -0.221 -4.232 -8.265 1.00 93.31 90 ARG A CA 1
ATOM 692 C C . ARG A 1 90 ? 0.642 -5.283 -8.956 1.00 93.31 90 ARG A C 1
ATOM 694 O O . ARG A 1 90 ? 1.498 -5.881 -8.305 1.00 93.31 90 ARG A O 1
ATOM 701 N N . ASP A 1 91 ? 0.419 -5.518 -10.243 1.00 92.44 91 ASP A N 1
ATOM 702 C CA . ASP A 1 91 ? 1.177 -6.505 -11.016 1.00 92.44 91 ASP A CA 1
ATOM 703 C C . ASP A 1 91 ? 2.649 -6.089 -11.151 1.00 92.44 91 ASP A C 1
ATOM 705 O O . ASP A 1 91 ? 3.543 -6.895 -10.888 1.00 92.44 91 ASP A O 1
ATOM 709 N N . PHE A 1 92 ? 2.901 -4.807 -11.430 1.00 91.44 92 PHE A N 1
ATOM 710 C CA . PHE A 1 92 ? 4.233 -4.209 -11.407 1.00 91.44 92 PHE A CA 1
ATOM 711 C C . PHE A 1 92 ? 4.915 -4.435 -10.057 1.00 91.44 92 PHE A C 1
ATOM 713 O O . PHE A 1 92 ? 6.006 -5.004 -9.998 1.00 91.44 92 PHE A O 1
ATOM 720 N N . TRP A 1 93 ? 4.259 -4.057 -8.954 1.00 93.38 93 TRP A N 1
ATOM 721 C CA . TRP A 1 93 ? 4.861 -4.177 -7.630 1.00 93.38 93 TRP A CA 1
ATOM 722 C C . TRP A 1 93 ? 5.156 -5.622 -7.254 1.00 93.38 93 TRP A C 1
ATOM 724 O O . TRP A 1 93 ? 6.169 -5.894 -6.619 1.00 93.38 93 TRP A O 1
ATOM 734 N N . ARG A 1 94 ? 4.310 -6.571 -7.667 1.00 93.00 94 ARG A N 1
ATOM 735 C CA . ARG A 1 94 ? 4.543 -7.999 -7.432 1.00 93.00 94 ARG A CA 1
ATOM 736 C C . ARG A 1 94 ? 5.881 -8.461 -8.011 1.00 93.00 94 ARG A C 1
ATOM 738 O O . ARG A 1 94 ? 6.531 -9.302 -7.394 1.00 93.00 94 ARG A O 1
ATOM 745 N N . VAL A 1 95 ? 6.289 -7.928 -9.160 1.00 90.19 95 VAL A N 1
ATOM 746 C CA . VAL A 1 95 ? 7.525 -8.322 -9.854 1.00 90.19 95 VAL A CA 1
ATOM 747 C C . VAL A 1 95 ? 8.717 -7.461 -9.429 1.00 90.19 95 VAL A C 1
ATOM 749 O O . VAL A 1 95 ? 9.785 -7.991 -9.120 1.00 90.19 95 VAL A O 1
ATOM 752 N N . ALA A 1 96 ? 8.544 -6.141 -9.410 1.00 90.06 96 ALA A N 1
ATOM 753 C CA . ALA A 1 96 ? 9.627 -5.180 -9.217 1.00 90.06 96 ALA A CA 1
ATOM 754 C C . ALA A 1 96 ? 9.894 -4.839 -7.746 1.00 90.06 96 ALA A C 1
ATOM 756 O O . ALA A 1 96 ? 11.027 -4.498 -7.402 1.00 90.06 96 ALA A O 1
ATOM 757 N N . GLY A 1 97 ? 8.872 -4.939 -6.892 1.00 91.75 97 GLY A N 1
ATOM 758 C CA . GLY A 1 97 ? 8.905 -4.447 -5.521 1.00 91.75 97 GLY A CA 1
ATOM 759 C C . GLY A 1 97 ? 9.970 -5.114 -4.651 1.00 91.75 97 GLY A C 1
ATOM 760 O O . GLY A 1 97 ? 10.313 -6.297 -4.800 1.00 91.75 97 GLY A O 1
ATOM 761 N N . SER A 1 98 ? 10.478 -4.334 -3.705 1.00 90.81 98 SER A N 1
ATOM 762 C CA . SER A 1 98 ? 11.471 -4.747 -2.718 1.00 90.81 98 SER A CA 1
ATOM 763 C C . SER A 1 98 ? 10.920 -4.609 -1.299 1.00 90.81 98 SER A C 1
ATOM 765 O O . SER A 1 98 ? 9.868 -4.000 -1.068 1.00 90.81 98 SER A O 1
ATOM 767 N N . HIS A 1 99 ? 11.607 -5.218 -0.331 1.00 91.06 99 HIS A N 1
ATOM 768 C CA . HIS A 1 99 ? 11.269 -4.977 1.062 1.00 91.06 99 HIS A CA 1
ATOM 769 C C . HIS A 1 99 ? 11.507 -3.517 1.427 1.00 91.06 99 HIS A C 1
ATOM 771 O O . HIS A 1 99 ? 12.450 -2.893 0.956 1.00 91.06 99 HIS A O 1
ATOM 777 N N . ARG A 1 100 ? 10.675 -2.985 2.317 1.00 91.62 100 ARG A N 1
ATOM 778 C CA . ARG A 1 100 ? 10.855 -1.639 2.864 1.00 91.62 100 ARG A CA 1
ATOM 779 C C . ARG A 1 100 ? 10.081 -1.461 4.151 1.00 91.62 100 ARG A C 1
ATOM 781 O O . ARG A 1 100 ? 9.148 -2.218 4.433 1.00 91.62 100 ARG A O 1
ATOM 788 N N . TRP A 1 101 ? 10.460 -0.445 4.911 1.00 94.19 101 TRP A N 1
ATOM 789 C CA . TRP A 1 101 ? 9.618 0.060 5.982 1.00 94.19 101 TRP A CA 1
ATOM 790 C C . TRP A 1 101 ? 8.364 0.692 5.386 1.00 94.19 101 TRP A C 1
ATOM 792 O O . TRP A 1 101 ? 8.431 1.462 4.430 1.00 94.19 101 TRP A O 1
ATOM 802 N N . MET A 1 102 ? 7.216 0.325 5.941 1.00 96.56 102 MET A N 1
ATOM 803 C CA . MET A 1 102 ? 5.920 0.875 5.575 1.00 96.56 102 MET A CA 1
ATOM 804 C C . MET A 1 102 ? 5.194 1.341 6.826 1.00 96.56 102 MET A C 1
ATOM 806 O O . MET A 1 102 ? 5.452 0.868 7.938 1.00 96.56 102 MET A O 1
ATOM 810 N N . THR A 1 103 ? 4.253 2.250 6.621 1.00 98.12 103 THR A N 1
ATOM 811 C CA . THR A 1 103 ? 3.444 2.823 7.691 1.00 98.12 103 THR A CA 1
ATOM 812 C C . THR A 1 103 ? 1.975 2.522 7.454 1.00 98.12 103 THR A C 1
ATOM 814 O O . THR A 1 103 ? 1.524 2.465 6.315 1.00 98.12 103 THR A O 1
ATOM 817 N N . PHE A 1 104 ? 1.220 2.321 8.522 1.00 98.44 104 PHE A N 1
ATOM 818 C CA . PHE A 1 104 ? -0.233 2.258 8.485 1.00 98.44 104 PHE A CA 1
ATOM 819 C C . PHE A 1 104 ? -0.767 3.403 9.339 1.00 98.44 104 PHE A C 1
ATOM 821 O O . PHE A 1 104 ? -0.499 3.453 10.541 1.00 98.44 104 PHE A O 1
ATOM 828 N N . ASP A 1 105 ? -1.486 4.325 8.705 1.00 98.00 105 ASP A N 1
ATOM 829 C CA . ASP A 1 105 ? -2.178 5.426 9.383 1.00 98.00 105 ASP A CA 1
ATOM 830 C C . ASP A 1 105 ? -3.469 4.911 10.028 1.00 98.00 105 ASP A C 1
ATOM 832 O O . ASP A 1 105 ? -4.328 4.352 9.344 1.00 98.00 105 ASP A O 1
ATOM 836 N N . VAL A 1 106 ? -3.587 5.068 11.342 1.00 97.88 106 VAL A N 1
ATOM 83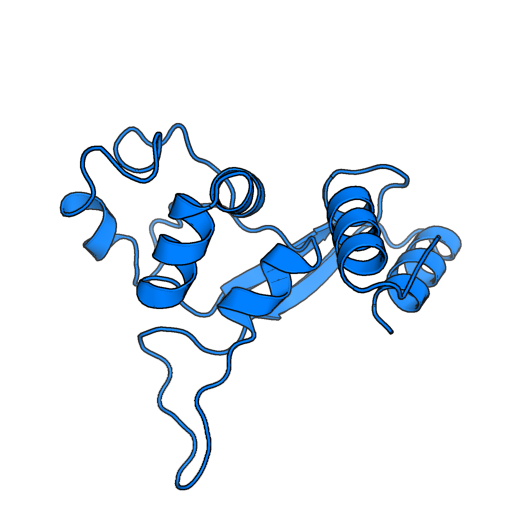7 C CA . VAL A 1 106 ? -4.699 4.535 12.137 1.00 97.88 106 VAL A CA 1
ATOM 838 C C . VAL A 1 106 ? -5.907 5.480 12.146 1.00 97.88 106 VAL A C 1
ATOM 840 O O . VAL A 1 106 ? -6.981 5.067 12.571 1.00 97.88 106 VAL A O 1
ATOM 843 N N . THR A 1 107 ? -5.770 6.705 11.622 1.00 96.62 107 THR A N 1
ATOM 844 C CA . THR A 1 107 ? -6.838 7.715 11.583 1.00 96.62 107 THR A CA 1
ATOM 845 C C . THR A 1 107 ? -8.160 7.103 11.102 1.00 96.62 107 THR A C 1
ATOM 847 O O . THR A 1 107 ? -8.202 6.544 9.994 1.00 96.62 107 THR A O 1
ATOM 850 N N . PRO A 1 108 ? -9.251 7.203 11.888 1.00 92.88 108 PRO A N 1
ATOM 851 C CA . PRO A 1 108 ? -10.552 6.676 11.501 1.00 92.88 108 PRO A CA 1
ATOM 852 C C . PRO A 1 108 ? -10.982 7.174 10.124 1.00 92.88 108 PRO A C 1
ATOM 854 O O . PRO A 1 108 ? -10.843 8.349 9.790 1.00 92.88 108 PRO A O 1
ATOM 857 N N . HIS A 1 109 ? -11.484 6.260 9.292 1.00 91.69 109 HIS A N 1
ATOM 858 C CA . HIS A 1 109 ? -11.852 6.533 7.896 1.00 91.69 109 HIS A CA 1
ATOM 859 C C . HIS A 1 109 ? -10.713 7.090 7.019 1.00 91.69 109 HIS A C 1
ATOM 861 O O . HIS A 1 109 ? -10.973 7.516 5.890 1.00 91.69 109 HIS A O 1
ATOM 867 N N . GLY A 1 110 ? -9.464 7.052 7.486 1.00 95.44 110 GLY A N 1
ATOM 868 C CA . GLY A 1 110 ? -8.277 7.359 6.704 1.00 95.44 110 GLY A CA 1
ATOM 869 C C . GLY A 1 110 ? -8.022 6.314 5.618 1.00 95.44 110 GLY A C 1
ATOM 870 O O . GLY A 1 110 ? -8.610 5.229 5.595 1.00 95.44 110 GLY A O 1
ATOM 871 N N . LYS A 1 111 ? -7.119 6.636 4.689 1.00 96.44 111 LYS A N 1
ATOM 872 C CA . LYS A 1 111 ? -6.869 5.818 3.492 1.00 96.44 111 LYS A CA 1
ATOM 873 C C . LYS A 1 111 ? -6.418 4.390 3.822 1.00 96.44 111 LYS A C 1
ATOM 875 O O . LYS A 1 111 ? -6.913 3.443 3.212 1.00 96.44 111 LYS A O 1
ATOM 880 N N . SER A 1 112 ? -5.544 4.225 4.815 1.00 97.81 112 SER A N 1
ATOM 881 C CA . SER A 1 112 ? -5.060 2.915 5.280 1.00 97.81 112 SER A CA 1
ATOM 882 C C . SER A 1 112 ? -6.194 2.064 5.856 1.00 97.81 112 SER A C 1
ATOM 884 O O . SER A 1 112 ? -6.382 0.920 5.444 1.00 97.81 112 SER A O 1
ATOM 886 N N . VAL A 1 113 ? -7.010 2.648 6.744 1.00 97.19 113 VAL A N 1
ATOM 887 C CA . VAL A 1 113 ? -8.163 1.984 7.373 1.00 97.19 113 VAL A CA 1
ATOM 888 C C . VAL A 1 113 ? -9.214 1.592 6.335 1.00 97.19 113 VAL A C 1
ATOM 890 O O . VAL A 1 113 ? -9.658 0.446 6.335 1.00 97.19 113 VAL A O 1
ATOM 893 N N . ARG A 1 114 ? -9.558 2.488 5.397 1.00 96.25 114 ARG A N 1
ATOM 894 C CA . ARG A 1 114 ? -10.483 2.168 4.293 1.00 96.25 114 ARG A CA 1
ATOM 895 C C . ARG A 1 114 ? -9.939 1.065 3.391 1.00 96.25 114 ARG A C 1
ATOM 897 O O . ARG A 1 114 ? -10.685 0.175 3.003 1.00 96.25 114 ARG A O 1
ATOM 904 N N . THR A 1 115 ? -8.645 1.094 3.074 1.00 96.75 115 THR A N 1
ATOM 905 C CA . THR A 1 115 ? -8.009 0.047 2.257 1.00 96.75 115 THR A CA 1
ATOM 906 C C . THR A 1 115 ? -8.088 -1.310 2.954 1.00 96.75 115 THR A C 1
ATOM 908 O O . THR A 1 115 ? -8.457 -2.300 2.325 1.00 96.75 115 THR A O 1
ATOM 911 N N . LEU A 1 116 ? -7.819 -1.355 4.263 1.00 96.75 116 LEU A N 1
ATOM 912 C CA . LEU A 1 116 ? -7.974 -2.568 5.060 1.00 96.75 116 LEU A CA 1
ATOM 913 C C . LEU A 1 116 ? -9.428 -3.050 5.089 1.00 96.75 116 LEU A C 1
ATOM 915 O O . LEU A 1 116 ? -9.670 -4.236 4.889 1.00 96.75 116 LEU A O 1
ATOM 919 N N . GLN A 1 117 ? -10.388 -2.153 5.310 1.00 95.44 117 GLN A N 1
ATOM 920 C CA . GLN A 1 117 ? -11.810 -2.491 5.316 1.00 95.44 117 GLN A CA 1
ATOM 921 C C . GLN A 1 117 ? -12.244 -3.083 3.967 1.00 95.44 117 GLN A C 1
ATOM 923 O O . GLN A 1 117 ? -12.803 -4.176 3.935 1.00 95.44 117 GLN A O 1
ATOM 928 N N . ASN A 1 118 ? -11.889 -2.430 2.857 1.00 94.50 118 ASN A N 1
ATOM 929 C CA . ASN A 1 118 ? -12.169 -2.919 1.507 1.00 94.50 118 ASN A CA 1
ATOM 930 C C . ASN A 1 118 ? -11.554 -4.302 1.263 1.00 94.50 118 ASN A C 1
ATOM 932 O O . ASN A 1 118 ? -12.203 -5.168 0.685 1.00 94.50 118 ASN A O 1
ATOM 936 N N . TYR A 1 119 ? -10.321 -4.531 1.725 1.00 94.94 119 TYR A N 1
ATOM 937 C CA . TYR A 1 119 ? -9.687 -5.844 1.635 1.00 94.94 119 TYR A CA 1
ATOM 938 C C . TYR A 1 119 ? -10.455 -6.909 2.428 1.00 94.94 119 TYR A C 1
ATOM 940 O O . TYR A 1 119 ? -10.616 -8.032 1.958 1.00 94.94 119 TYR A O 1
ATOM 948 N N . LEU A 1 120 ? -10.923 -6.590 3.637 1.00 95.06 120 LEU A N 1
ATOM 949 C CA . LEU A 1 120 ? -11.669 -7.544 4.460 1.00 95.06 120 LEU A CA 1
ATOM 950 C C . LEU A 1 120 ? -13.029 -7.887 3.840 1.00 95.06 120 LEU A C 1
ATOM 952 O O . LEU A 1 120 ? -13.395 -9.062 3.849 1.00 95.06 120 LEU A O 1
ATOM 956 N N . ILE A 1 121 ? -13.711 -6.904 3.247 1.00 95.38 121 ILE A N 1
ATOM 957 C CA . ILE A 1 121 ? -14.945 -7.103 2.471 1.00 95.38 121 ILE A CA 1
ATOM 958 C C . ILE A 1 121 ? -14.663 -7.973 1.236 1.00 95.38 121 ILE A C 1
ATOM 960 O O . ILE A 1 121 ? -15.337 -8.976 1.030 1.00 95.38 121 ILE A O 1
ATOM 964 N N . GLU A 1 122 ? -13.605 -7.676 0.464 1.00 93.56 122 GLU A N 1
ATOM 965 C CA . GLU A 1 122 ? -13.166 -8.489 -0.692 1.00 93.56 122 GLU A CA 1
ATOM 966 C C . GLU A 1 122 ? -12.953 -9.965 -0.308 1.00 93.56 122 GLU A C 1
ATOM 968 O O . GLU A 1 122 ? -13.150 -10.864 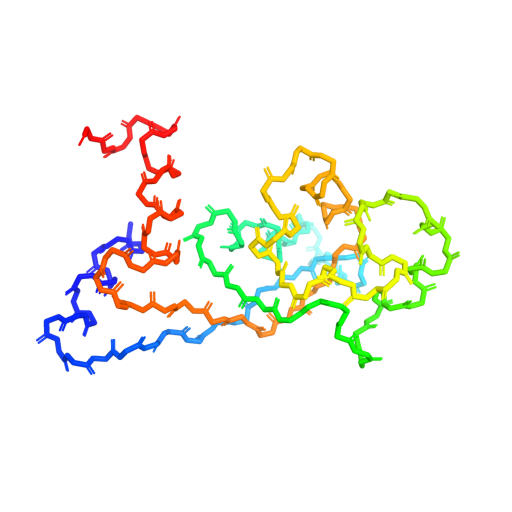-1.125 1.00 93.56 122 GLU A O 1
ATOM 973 N N . LYS A 1 123 ? -12.524 -10.232 0.932 1.00 94.12 123 LYS A N 1
ATOM 974 C CA . LYS A 1 123 ? -12.283 -11.587 1.446 1.00 94.12 123 LYS A CA 1
ATOM 975 C C . LYS A 1 123 ? -13.476 -12.219 2.166 1.00 94.12 123 LYS A C 1
ATOM 977 O O . LYS A 1 123 ? -13.325 -13.347 2.627 1.00 94.12 123 LYS A O 1
ATOM 982 N N . GLY A 1 124 ? -14.618 -11.536 2.271 1.00 94.00 124 GLY A N 1
ATOM 983 C CA . GLY A 1 124 ? -15.788 -12.030 3.006 1.00 94.00 124 GLY A CA 1
ATOM 984 C C . GLY A 1 124 ? -15.537 -12.186 4.510 1.00 94.00 124 GLY A C 1
ATOM 985 O O . GLY A 1 124 ? -16.106 -13.063 5.149 1.00 94.00 124 GLY A O 1
ATOM 986 N N . ILE A 1 125 ? -14.622 -11.387 5.067 1.00 91.31 125 ILE A N 1
ATOM 987 C CA . ILE A 1 125 ? -14.257 -11.397 6.496 1.00 91.31 125 ILE A CA 1
ATOM 988 C C . ILE A 1 125 ? -14.995 -10.279 7.256 1.00 91.31 125 ILE A C 1
ATOM 990 O O . ILE A 1 125 ? -15.017 -10.271 8.487 1.00 91.31 125 ILE A O 1
ATOM 994 N N . TYR A 1 126 ? -15.563 -9.314 6.535 1.00 82.75 126 TYR A N 1
ATOM 995 C CA . TYR A 1 126 ? -16.252 -8.147 7.074 1.00 82.75 126 TYR A CA 1
ATOM 996 C C . TYR A 1 126 ? -17.455 -7.817 6.184 1.00 82.75 126 TYR A C 1
ATOM 998 O O . TYR A 1 126 ? -17.341 -7.950 4.964 1.00 82.75 126 TYR A O 1
ATOM 1006 N N . GLU A 1 127 ? -18.565 -7.415 6.802 1.00 67.44 127 GLU A N 1
ATOM 1007 C CA . GLU A 1 127 ? -19.813 -6.987 6.147 1.00 67.44 127 GLU A CA 1
ATOM 1008 C C . GLU A 1 127 ? -19.913 -5.459 6.117 1.00 67.44 127 GLU A C 1
ATOM 1010 O O . GLU A 1 127 ? -19.583 -4.820 7.146 1.00 67.44 127 GLU A O 1
#

Foldseek 3Di:
DVLVVLVVCVVVVNFKDKDKQAFADPDDADVVGDTRGSQLVQVLQQWKDFPPPCPDPLVVVLVVVCPPPHCNVVVNRTMLNSLVVDPRSSVCCSHRNHIDMTMHGSPVVDRSSVSNQVSCVVVVNHD